Protein AF-A0A4R8QUJ3-F1 (afdb_monomer_lite)

Secondary structure (DSSP, 8-state):
---S---TTS--HHHHHHHHHHHHHHHHHT-TTS-HHHHHHHHHHHHHHHHHHHHHHHHHHHHHHHHHHHHHHTTS-GGGHHHHHHHHHHHHHHTT--HHHHHHHHHHHHHH-HHHHHHHHHS--S--------

Structure (mmCIF, N/CA/C/O backbone):
data_AF-A0A4R8QUJ3-F1
#
_entry.id   AF-A0A4R8QUJ3-F1
#
loop_
_atom_site.group_PDB
_atom_site.id
_atom_site.type_symbol
_atom_site.label_atom_id
_atom_site.label_alt_id
_atom_site.label_comp_id
_atom_site.label_asym_id
_atom_site.label_entity_id
_atom_site.label_seq_id
_atom_site.pdbx_PDB_ins_code
_atom_site.Cartn_x
_atom_site.Cartn_y
_atom_site.Cartn_z
_atom_site.occupancy
_atom_site.B_iso_or_equiv
_atom_site.auth_seq_id
_atom_site.auth_comp_id
_atom_site.auth_asym_id
_atom_site.auth_atom_id
_atom_site.pdbx_PDB_model_num
ATOM 1 N N . MET A 1 1 ? -6.056 5.591 -1.983 1.00 41.19 1 MET A N 1
ATOM 2 C CA . MET A 1 1 ? -7.325 4.811 -1.878 1.00 41.19 1 MET A CA 1
ATOM 3 C C . MET A 1 1 ? -6.986 3.343 -1.565 1.00 41.19 1 MET A C 1
ATOM 5 O O . MET A 1 1 ? -6.086 2.819 -2.199 1.00 41.19 1 MET A O 1
ATOM 9 N N . ARG A 1 2 ? -7.619 2.695 -0.566 1.00 41.06 2 ARG A N 1
ATOM 10 C CA . ARG A 1 2 ? -7.217 1.370 -0.017 1.00 41.06 2 ARG A CA 1
ATOM 11 C C . ARG A 1 2 ? -7.342 0.201 -1.010 1.00 41.06 2 ARG A C 1
ATOM 13 O O . ARG A 1 2 ? -8.437 -0.057 -1.497 1.00 41.06 2 ARG A O 1
ATOM 20 N N . MET A 1 3 ? -6.262 -0.569 -1.171 1.00 44.09 3 MET A N 1
ATOM 21 C CA . MET A 1 3 ? -6.200 -1.926 -1.757 1.00 44.09 3 MET A CA 1
ATOM 22 C C . MET A 1 3 ? -6.853 -3.036 -0.895 1.00 44.09 3 MET A C 1
ATOM 24 O O . MET A 1 3 ? -6.356 -4.157 -0.847 1.00 44.09 3 MET A O 1
ATOM 28 N N . GLU A 1 4 ? -7.949 -2.765 -0.188 1.00 45.59 4 GLU A N 1
ATOM 29 C CA . GLU A 1 4 ? -8.775 -3.879 0.300 1.00 45.59 4 GLU A CA 1
ATOM 30 C C . GLU A 1 4 ? -9.742 -4.292 -0.816 1.00 45.59 4 GLU A C 1
ATOM 32 O O . GLU A 1 4 ? -10.270 -3.407 -1.503 1.00 45.59 4 GLU A O 1
ATOM 37 N N . PRO A 1 5 ? -10.023 -5.597 -1.012 1.00 40.09 5 PRO A N 1
ATOM 38 C CA . PRO A 1 5 ? -11.124 -6.006 -1.867 1.00 40.09 5 PRO A CA 1
ATOM 39 C C . PRO A 1 5 ? -12.392 -5.347 -1.329 1.00 40.09 5 PRO A C 1
ATOM 41 O O . PRO A 1 5 ? -12.887 -5.679 -0.253 1.00 40.09 5 PRO A O 1
ATOM 44 N N . ARG A 1 6 ? -12.897 -4.356 -2.068 1.00 44.75 6 ARG A N 1
ATOM 45 C CA . ARG A 1 6 ? -14.164 -3.713 -1.741 1.00 44.75 6 ARG A CA 1
ATOM 46 C C . ARG A 1 6 ? -15.224 -4.800 -1.735 1.00 44.75 6 ARG A C 1
ATOM 48 O O . ARG A 1 6 ? -15.433 -5.462 -2.753 1.00 44.75 6 ARG A O 1
ATOM 55 N N . SER A 1 7 ? -15.919 -4.961 -0.610 1.00 41.94 7 SER A N 1
ATOM 56 C CA . SER A 1 7 ? -17.159 -5.731 -0.622 1.00 41.94 7 SER A CA 1
ATOM 57 C C . SER A 1 7 ? -18.096 -5.120 -1.675 1.00 41.94 7 SER A C 1
ATOM 59 O O . SER A 1 7 ? -17.961 -3.940 -2.029 1.00 41.94 7 SER A O 1
ATOM 61 N N . ARG A 1 8 ? -19.083 -5.880 -2.170 1.00 46.22 8 ARG A N 1
ATOM 62 C CA . ARG A 1 8 ? -20.112 -5.355 -3.096 1.00 46.22 8 ARG A CA 1
ATOM 63 C C . ARG A 1 8 ? -20.767 -4.050 -2.609 1.00 46.22 8 ARG A C 1
ATOM 65 O O . ARG A 1 8 ? -21.319 -3.318 -3.421 1.00 46.22 8 ARG A O 1
ATOM 72 N N . TYR A 1 9 ? -20.660 -3.743 -1.317 1.00 42.03 9 TYR A N 1
ATOM 73 C CA . TYR A 1 9 ? -21.225 -2.570 -0.659 1.00 42.03 9 TYR A CA 1
ATOM 74 C C . TYR A 1 9 ? -20.257 -1.379 -0.525 1.00 42.03 9 TYR A C 1
ATOM 76 O O . TYR A 1 9 ? -20.612 -0.387 0.100 1.00 42.03 9 TYR A O 1
ATOM 84 N N . ARG A 1 10 ? -19.047 -1.439 -1.108 1.00 53.06 10 ARG A N 1
ATOM 85 C CA . ARG A 1 10 ? -17.997 -0.397 -1.001 1.00 53.06 10 ARG A CA 1
ATOM 86 C C . ARG A 1 10 ? -17.547 -0.085 0.437 1.00 53.06 10 ARG A C 1
ATOM 88 O O . ARG A 1 10 ? -16.967 0.971 0.668 1.00 53.06 10 ARG A O 1
ATOM 95 N N . VAL A 1 11 ? -17.770 -1.003 1.373 1.00 53.19 11 VAL A N 1
ATOM 96 C CA . VAL A 1 11 ? -17.341 -0.885 2.775 1.00 53.19 11 VAL A CA 1
ATOM 97 C C . VAL A 1 11 ? -16.025 -1.650 2.952 1.00 53.19 11 VAL A C 1
ATOM 99 O O . VAL A 1 11 ? -15.931 -2.796 2.501 1.00 53.19 11 VAL A O 1
ATOM 102 N N . THR A 1 12 ? -15.013 -1.022 3.559 1.00 67.50 12 THR A N 1
ATOM 103 C CA . THR A 1 12 ? -13.733 -1.671 3.914 1.00 67.50 12 THR A CA 1
ATOM 104 C C . THR A 1 12 ? -13.878 -2.442 5.234 1.00 67.50 12 THR A C 1
ATOM 106 O O . THR A 1 12 ? -14.750 -2.107 6.042 1.00 67.50 12 THR A O 1
ATOM 109 N N . HIS A 1 13 ? -13.057 -3.466 5.502 1.00 67.94 13 HIS A N 1
ATOM 110 C CA . HIS A 1 13 ? -13.118 -4.176 6.796 1.00 67.94 13 HIS A CA 1
ATOM 111 C C . HIS A 1 13 ? -12.901 -3.213 7.963 1.00 67.94 13 HIS A C 1
ATOM 113 O O . HIS A 1 13 ? -13.489 -3.347 9.033 1.00 67.94 13 HIS A O 1
ATOM 119 N N . GLN A 1 14 ? -12.100 -2.186 7.719 1.00 69.56 14 GLN A N 1
ATOM 120 C CA . GLN A 1 14 ? -11.850 -1.121 8.667 1.00 69.56 14 GLN A CA 1
ATOM 121 C C . GLN A 1 14 ? -13.070 -0.231 8.939 1.00 69.56 14 GLN A C 1
ATOM 123 O O . GLN A 1 14 ? -13.230 0.240 10.063 1.00 69.56 14 GLN A O 1
ATOM 128 N N . ASP A 1 15 ? -13.941 -0.013 7.952 1.00 73.06 15 ASP A N 1
ATOM 129 C CA . ASP A 1 15 ? -15.190 0.732 8.155 1.00 73.06 15 ASP A CA 1
ATOM 130 C C . ASP A 1 15 ? -16.184 -0.089 8.985 1.00 73.06 15 ASP A C 1
ATOM 132 O O . ASP A 1 15 ? -16.799 0.442 9.911 1.00 73.06 15 ASP A O 1
ATOM 136 N N . LEU A 1 16 ? -16.281 -1.398 8.713 1.00 75.25 16 LEU A N 1
ATOM 137 C CA . LEU A 1 16 ? -17.075 -2.326 9.527 1.00 75.25 16 LEU A CA 1
ATOM 138 C C . LEU A 1 16 ? -16.580 -2.343 10.972 1.00 75.25 16 LEU A C 1
ATOM 140 O O . LEU A 1 16 ? -17.368 -2.170 11.896 1.00 75.25 16 LEU A O 1
ATOM 144 N N . TRP A 1 17 ? -15.271 -2.484 11.167 1.00 80.44 17 TRP A N 1
ATOM 145 C CA . TRP A 1 17 ? -14.676 -2.521 12.496 1.00 80.44 17 TRP A CA 1
ATOM 146 C C . TRP A 1 17 ? -14.881 -1.209 13.273 1.00 80.44 17 TRP A C 1
ATOM 148 O O . TRP A 1 17 ? -15.270 -1.249 14.441 1.00 80.44 17 TRP A O 1
ATOM 158 N N . ARG A 1 18 ? -14.703 -0.042 12.635 1.00 80.38 18 ARG A N 1
ATOM 159 C CA . ARG A 1 18 ? -14.992 1.258 13.271 1.00 80.38 18 ARG A CA 1
ATOM 160 C C . ARG A 1 18 ? -16.455 1.383 13.672 1.00 80.38 18 ARG A C 1
ATOM 162 O O . ARG A 1 18 ? -16.746 1.885 14.754 1.00 80.38 18 ARG A O 1
ATOM 169 N N . SER A 1 19 ? -17.361 0.904 12.822 1.00 83.00 19 SER A N 1
ATOM 170 C CA . SER A 1 19 ? -18.785 0.865 13.136 1.00 83.00 19 SER A CA 1
ATOM 171 C C . SER A 1 19 ? -19.061 -0.045 14.334 1.00 83.00 19 SER A C 1
ATOM 173 O O . SER A 1 19 ? -19.736 0.376 15.268 1.00 83.00 19 SER A O 1
ATOM 175 N N . SER A 1 20 ? -18.499 -1.255 14.378 1.00 80.88 20 SER A N 1
ATOM 176 C CA . SER A 1 20 ? -18.649 -2.164 15.523 1.00 80.88 20 SER A CA 1
ATOM 177 C C . SER A 1 20 ? -18.100 -1.575 16.826 1.00 80.88 20 SER A C 1
ATOM 179 O O . SER A 1 20 ? -18.720 -1.748 17.871 1.00 80.88 20 SER A O 1
ATOM 181 N N . LEU A 1 21 ? -16.979 -0.846 16.774 1.00 82.75 21 LEU A N 1
ATOM 182 C CA . LEU A 1 21 ? -16.416 -0.165 17.942 1.00 82.75 21 LEU A CA 1
ATOM 183 C C . LEU A 1 21 ? -17.345 0.947 18.460 1.00 82.75 21 LEU A C 1
ATOM 185 O O . LEU A 1 21 ? -17.522 1.073 19.668 1.00 82.75 21 LEU A O 1
ATOM 189 N N . ALA A 1 22 ? -17.962 1.718 17.558 1.00 82.12 22 ALA A N 1
ATOM 190 C CA . ALA A 1 22 ? -18.947 2.735 17.926 1.00 82.12 22 ALA A CA 1
ATOM 191 C C . ALA A 1 22 ? -20.179 2.106 18.600 1.00 82.12 22 ALA A C 1
ATOM 193 O O . ALA A 1 22 ? -20.554 2.525 19.688 1.00 82.12 22 ALA A O 1
ATOM 194 N N . HIS A 1 23 ? -20.724 1.024 18.032 1.00 82.50 23 HIS A N 1
ATOM 195 C CA . HIS A 1 23 ? -21.840 0.295 18.648 1.00 82.50 23 HIS A CA 1
ATOM 196 C C . HIS A 1 23 ? -21.476 -0.288 20.023 1.00 82.50 23 HIS A C 1
ATOM 198 O O . HIS A 1 23 ? -22.289 -0.252 20.944 1.00 82.50 23 HIS A O 1
ATOM 204 N N . ALA A 1 24 ? -20.258 -0.818 20.181 1.00 80.31 24 ALA A N 1
ATOM 205 C CA . ALA A 1 24 ? -19.785 -1.332 21.465 1.00 80.31 24 ALA A CA 1
ATOM 206 C C . ALA A 1 24 ? -19.656 -0.217 22.513 1.00 80.31 24 ALA A C 1
ATOM 208 O O . ALA A 1 24 ? -20.005 -0.434 23.672 1.00 80.31 24 ALA A O 1
ATOM 209 N N . LYS A 1 25 ? -19.198 0.974 22.104 1.00 81.19 25 LYS A N 1
ATOM 210 C CA . LYS A 1 25 ? -19.160 2.158 22.966 1.00 81.19 25 LYS A CA 1
ATOM 211 C C . LYS A 1 25 ? -20.566 2.535 23.433 1.00 81.19 25 LYS A C 1
ATOM 213 O O . LYS A 1 25 ? -20.786 2.611 24.635 1.00 81.19 25 LYS A O 1
ATOM 218 N N . ASP A 1 26 ? -21.507 2.686 22.504 1.00 82.56 26 ASP A N 1
ATOM 219 C CA . ASP A 1 26 ? -22.885 3.084 22.816 1.00 82.56 26 ASP A CA 1
ATOM 220 C C . ASP A 1 26 ? -23.572 2.082 23.757 1.00 82.56 26 ASP A C 1
ATOM 222 O O . ASP A 1 26 ? -24.218 2.478 24.728 1.00 82.56 26 ASP A O 1
ATOM 226 N N . TYR A 1 27 ? -23.381 0.779 23.520 1.00 81.50 27 TYR A N 1
ATOM 227 C CA . TYR A 1 27 ? -23.914 -0.273 24.386 1.00 81.50 27 TYR A CA 1
ATOM 228 C C . TYR A 1 27 ? -23.317 -0.211 25.796 1.00 81.50 27 TYR A C 1
ATOM 230 O O . TYR A 1 27 ? -24.056 -0.198 26.778 1.00 81.50 27 TYR A O 1
ATOM 238 N N . LEU A 1 28 ? -21.990 -0.146 25.918 1.00 77.94 28 LEU A N 1
ATOM 239 C CA . LEU A 1 28 ? -21.321 -0.167 27.222 1.00 77.94 28 LEU A CA 1
ATOM 240 C C . LEU A 1 28 ? -21.553 1.126 28.017 1.00 77.94 28 LEU A C 1
ATOM 242 O O . LEU A 1 28 ? -21.637 1.073 29.239 1.00 77.94 28 LEU A O 1
ATOM 246 N N . SER A 1 29 ? -21.735 2.267 27.347 1.00 77.88 29 SER A N 1
ATOM 247 C CA . SER A 1 29 ? -22.139 3.523 27.991 1.00 77.88 29 SER A CA 1
ATOM 248 C C . SER A 1 29 ? -23.576 3.510 28.526 1.00 77.88 29 SER A C 1
ATOM 250 O O . SER A 1 29 ? -23.911 4.364 29.339 1.00 77.88 29 SER A O 1
ATOM 252 N N . SER A 1 30 ? -24.420 2.566 28.094 1.00 80.81 30 SER A N 1
ATOM 253 C CA . SER A 1 30 ? -25.796 2.412 28.594 1.00 80.81 30 SER A CA 1
ATOM 254 C C . SER A 1 30 ? -25.913 1.540 29.854 1.00 80.81 30 SER A C 1
ATOM 256 O O . SER A 1 30 ? -27.014 1.357 30.369 1.00 80.81 30 SER A O 1
ATOM 258 N N . VAL A 1 31 ? -24.796 0.994 30.351 1.00 80.81 31 VAL A N 1
ATOM 259 C CA . VAL A 1 31 ? -24.748 0.116 31.528 1.00 80.81 31 VAL A CA 1
ATOM 260 C C . VAL A 1 31 ? -24.281 0.915 32.751 1.00 80.81 31 VAL A C 1
ATOM 262 O O . VAL A 1 31 ? -23.126 1.330 32.810 1.00 80.81 31 VAL A O 1
ATOM 265 N N . ASP A 1 32 ? -25.159 1.085 33.747 1.00 71.62 32 ASP A N 1
ATOM 266 C CA . ASP A 1 32 ? -24.958 1.956 34.927 1.00 71.62 32 ASP A CA 1
ATOM 267 C C . ASP A 1 32 ? -23.750 1.596 35.822 1.00 71.62 32 ASP A C 1
ATOM 269 O O . ASP A 1 32 ? -23.293 2.416 36.615 1.00 71.62 32 ASP A O 1
ATOM 273 N N . GLU A 1 33 ? -23.210 0.380 35.710 1.00 75.50 33 GLU A N 1
ATOM 274 C CA . GLU A 1 33 ? -22.092 -0.110 36.534 1.00 75.50 33 GLU A CA 1
ATOM 275 C C . GLU A 1 33 ? -20.703 0.208 35.957 1.00 75.50 33 GLU A C 1
ATOM 277 O O . GLU A 1 33 ? -19.685 -0.063 36.599 1.00 75.50 33 GLU A O 1
ATOM 282 N N . ILE A 1 34 ? -20.629 0.755 34.740 1.00 70.69 34 ILE A N 1
ATOM 283 C CA . ILE A 1 34 ? -19.360 0.960 34.039 1.00 70.69 34 ILE A CA 1
ATOM 284 C C . ILE A 1 34 ? -18.901 2.413 34.191 1.00 70.69 34 ILE A C 1
ATOM 286 O O . ILE A 1 34 ? -19.571 3.342 33.743 1.00 70.69 34 ILE A O 1
ATOM 290 N N . ASP A 1 35 ? -17.702 2.614 34.752 1.00 81.25 35 ASP A N 1
ATOM 291 C CA . ASP A 1 35 ? -17.029 3.915 34.703 1.00 81.25 35 ASP A CA 1
ATOM 292 C C . ASP A 1 35 ? -16.754 4.290 33.239 1.00 81.25 35 ASP A C 1
ATOM 294 O O . ASP A 1 35 ? -15.870 3.744 32.565 1.00 81.25 35 ASP A O 1
ATOM 298 N N . THR A 1 36 ? -17.534 5.251 32.750 1.00 76.50 36 THR A N 1
ATOM 299 C CA . THR A 1 36 ? -17.486 5.757 31.376 1.00 76.50 36 THR A CA 1
ATOM 300 C C . THR A 1 36 ? -16.105 6.283 30.987 1.00 76.50 36 THR A C 1
ATOM 302 O O . THR A 1 36 ? -15.712 6.157 29.825 1.00 76.50 36 THR A O 1
ATOM 305 N N . ARG A 1 37 ? -15.321 6.808 31.938 1.00 78.88 37 ARG A N 1
ATOM 306 C CA . ARG A 1 37 ? -13.981 7.344 31.667 1.00 78.88 37 ARG A CA 1
ATOM 307 C C . ARG A 1 37 ? -12.951 6.237 31.465 1.00 78.88 37 ARG A C 1
ATOM 309 O O . ARG A 1 37 ? -12.113 6.334 30.566 1.00 78.88 37 ARG A O 1
ATOM 316 N N . GLU A 1 38 ? -12.999 5.193 32.287 1.00 78.75 38 GLU A N 1
ATOM 317 C CA . GLU A 1 38 ? -12.118 4.030 32.139 1.00 78.75 38 GLU A CA 1
ATOM 318 C C . GLU A 1 38 ? -12.455 3.241 30.864 1.00 78.75 38 GLU A C 1
ATOM 320 O O . GLU A 1 38 ? -11.554 2.807 30.135 1.00 78.75 38 GLU A O 1
ATOM 325 N N . LEU A 1 39 ? -13.748 3.119 30.551 1.00 79.75 39 LEU A N 1
ATOM 326 C CA . LEU A 1 39 ? -14.244 2.517 29.317 1.00 79.75 39 LEU A CA 1
ATOM 327 C C . LEU A 1 39 ? -13.733 3.259 28.075 1.00 79.75 39 LEU A C 1
ATOM 329 O O . LEU A 1 39 ? -13.191 2.627 27.164 1.00 79.75 39 LEU A O 1
ATOM 333 N N . ASP A 1 40 ? -13.848 4.588 28.053 1.00 79.00 40 ASP A N 1
ATOM 334 C CA . ASP A 1 40 ? -13.384 5.403 26.930 1.00 79.00 40 ASP A CA 1
ATOM 335 C C . ASP A 1 40 ? -11.874 5.279 26.708 1.00 79.00 40 ASP A C 1
ATOM 337 O O . ASP A 1 40 ? -11.424 5.176 25.562 1.00 79.00 40 ASP A O 1
ATOM 341 N N . LEU A 1 41 ? -11.084 5.214 27.784 1.00 82.12 41 LEU A N 1
ATOM 342 C CA . LEU A 1 41 ? -9.641 4.976 27.701 1.00 82.12 41 LEU A CA 1
ATOM 343 C C . LEU A 1 41 ? -9.325 3.598 27.104 1.00 82.12 41 LEU A C 1
ATOM 345 O O . LEU A 1 41 ? -8.510 3.500 26.182 1.00 82.12 41 LEU A O 1
ATOM 349 N N . LYS A 1 42 ? -9.983 2.537 27.589 1.00 81.19 42 LYS A N 1
ATOM 350 C CA . LYS A 1 42 ? -9.766 1.158 27.116 1.00 81.19 42 LYS A CA 1
ATOM 351 C C . LYS A 1 42 ? -10.184 0.975 25.658 1.00 81.19 42 LYS A C 1
ATOM 353 O O . LYS A 1 42 ? -9.419 0.406 24.877 1.00 81.19 42 LYS A O 1
ATOM 358 N N . LEU A 1 43 ? -11.352 1.493 25.273 1.00 82.69 43 LEU A N 1
ATOM 359 C CA . LEU A 1 43 ? -11.837 1.433 23.892 1.00 82.69 43 LEU A CA 1
ATOM 360 C C . LEU A 1 43 ? -10.951 2.250 22.949 1.00 82.69 43 LEU A C 1
ATOM 362 O O . LEU A 1 43 ? -10.627 1.769 21.865 1.00 82.69 43 LEU A O 1
ATOM 366 N N . SER A 1 44 ? -10.490 3.433 23.367 1.00 80.38 44 SER A N 1
ATOM 367 C CA . SER A 1 44 ? -9.569 4.254 22.566 1.00 80.38 44 SER A CA 1
ATOM 368 C C . SER A 1 44 ? -8.207 3.581 22.384 1.00 80.38 44 SER A C 1
ATOM 370 O O . SER A 1 44 ? -7.631 3.614 21.290 1.00 80.38 44 SER A O 1
ATOM 372 N N . TRP A 1 45 ? -7.690 2.930 23.430 1.00 82.94 45 TRP A N 1
ATOM 373 C CA . TRP A 1 45 ? -6.448 2.165 23.346 1.00 82.94 45 TRP A CA 1
ATOM 374 C C . TRP A 1 45 ? -6.590 0.965 22.405 1.00 82.94 45 TRP A C 1
ATOM 376 O O . TRP A 1 45 ? -5.788 0.819 21.480 1.00 82.94 45 TRP A O 1
ATOM 386 N N . TYR A 1 46 ? -7.643 0.160 22.574 1.00 80.31 46 TYR A N 1
ATOM 387 C CA . TYR A 1 46 ? -7.936 -0.963 21.683 1.00 80.31 46 TYR A CA 1
ATOM 388 C C . TYR A 1 46 ? -8.090 -0.494 20.233 1.00 80.31 46 TYR A C 1
ATOM 390 O O . TYR A 1 46 ? -7.482 -1.065 19.326 1.00 80.31 46 TYR A O 1
ATOM 398 N N . ALA A 1 47 ? -8.822 0.603 20.021 1.00 79.56 47 ALA A N 1
ATOM 399 C CA . ALA A 1 47 ? -8.998 1.192 18.706 1.00 79.56 47 ALA A CA 1
ATOM 400 C C . ALA A 1 47 ? -7.664 1.574 18.060 1.00 79.56 47 ALA A C 1
ATOM 402 O O . ALA A 1 47 ? -7.411 1.264 16.896 1.00 79.56 47 ALA A O 1
ATOM 403 N N . THR A 1 48 ? -6.779 2.193 1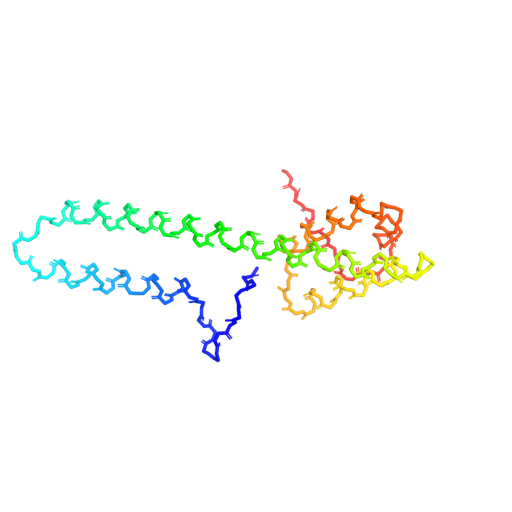8.837 1.00 82.69 48 THR A N 1
ATOM 404 C CA . THR A 1 48 ? -5.444 2.580 18.380 1.00 82.69 48 THR A CA 1
ATOM 405 C C . THR A 1 48 ? -4.599 1.364 18.004 1.00 82.69 48 THR A C 1
ATOM 407 O O . THR A 1 48 ? -3.930 1.378 16.971 1.00 82.69 48 THR A O 1
ATOM 410 N N . VAL A 1 49 ? -4.616 0.305 18.817 1.00 85.50 49 VAL A N 1
ATOM 411 C CA . VAL A 1 49 ? -3.841 -0.917 18.552 1.00 85.50 49 VAL A CA 1
ATOM 412 C C . VAL A 1 49 ? -4.339 -1.618 17.291 1.00 85.50 49 VAL A C 1
ATOM 414 O O . VAL A 1 49 ? -3.533 -1.940 16.420 1.00 85.50 49 VAL A O 1
ATOM 417 N N . VAL A 1 50 ? -5.651 -1.812 17.151 1.00 82.06 50 VAL A N 1
ATOM 418 C CA . VAL A 1 50 ? -6.216 -2.471 15.965 1.00 82.06 50 VAL A CA 1
ATOM 419 C C . VAL A 1 50 ? -5.970 -1.647 14.707 1.00 82.06 50 VAL A C 1
ATOM 421 O O . VAL A 1 50 ? -5.574 -2.204 13.689 1.00 82.06 50 VAL A O 1
ATOM 424 N N . GLN A 1 51 ? -6.122 -0.323 14.778 1.00 79.69 51 GLN A N 1
ATOM 425 C CA . GLN A 1 51 ? -5.800 0.574 13.672 1.00 79.69 51 GLN A CA 1
ATOM 426 C C . GLN A 1 51 ? -4.340 0.407 13.221 1.00 79.69 51 GLN A C 1
ATOM 428 O O . GLN A 1 51 ? -4.094 0.230 12.031 1.00 79.69 51 GLN A O 1
ATOM 433 N N . LYS A 1 52 ? -3.384 0.364 14.161 1.00 82.50 52 LYS A N 1
ATOM 434 C CA . LYS A 1 52 ? -1.966 0.112 13.849 1.00 82.50 52 LYS A CA 1
ATOM 435 C C . LYS A 1 52 ? -1.742 -1.249 13.190 1.00 82.50 52 LYS A C 1
ATOM 437 O O . LYS A 1 52 ? -0.950 -1.343 12.258 1.00 82.50 52 LYS A O 1
ATOM 442 N N . LEU A 1 53 ? -2.424 -2.295 13.659 1.00 83.94 53 LEU A N 1
ATOM 443 C CA . LEU A 1 53 ? -2.322 -3.634 13.071 1.00 83.94 53 LEU A CA 1
ATOM 444 C C . LEU A 1 53 ? -2.900 -3.680 11.653 1.00 83.94 53 LEU A C 1
ATOM 446 O O . LEU A 1 53 ? -2.287 -4.278 10.773 1.00 83.94 53 LEU A O 1
ATOM 450 N N . LEU A 1 54 ? -4.040 -3.026 11.418 1.00 82.44 54 LEU A N 1
ATOM 451 C CA . LEU A 1 54 ? -4.644 -2.918 10.088 1.00 82.44 54 LEU A CA 1
ATOM 452 C C . LEU A 1 54 ? -3.741 -2.141 9.127 1.00 82.44 54 LEU A C 1
ATOM 454 O O . LEU A 1 54 ? -3.527 -2.589 8.004 1.00 82.44 54 LEU A O 1
ATOM 458 N N . ASP A 1 55 ? -3.159 -1.027 9.571 1.00 80.69 55 ASP A N 1
ATOM 459 C CA . ASP A 1 55 ? -2.230 -0.241 8.753 1.00 80.69 55 ASP A CA 1
ATOM 460 C C . ASP A 1 55 ? -0.944 -1.030 8.438 1.00 80.69 55 ASP A C 1
ATOM 462 O O . ASP A 1 55 ? -0.437 -0.982 7.312 1.00 80.69 55 ASP A O 1
ATOM 466 N N . ALA A 1 56 ? -0.439 -1.812 9.399 1.00 83.69 56 ALA A N 1
ATOM 467 C CA . ALA A 1 56 ? 0.708 -2.694 9.195 1.00 83.69 56 ALA A CA 1
ATOM 468 C C . ALA A 1 56 ? 0.393 -3.830 8.208 1.00 83.69 56 ALA A C 1
ATOM 470 O O . ALA A 1 56 ? 1.164 -4.065 7.278 1.00 83.69 56 ALA A O 1
ATOM 471 N N . ALA A 1 57 ? -0.753 -4.499 8.364 1.00 82.75 57 ALA A N 1
ATOM 472 C CA . ALA A 1 57 ? -1.200 -5.548 7.450 1.00 82.75 57 ALA A CA 1
ATOM 473 C C . ALA A 1 57 ? -1.412 -5.000 6.031 1.00 82.75 57 ALA A C 1
ATOM 475 O O . ALA A 1 57 ? -0.962 -5.606 5.060 1.00 82.75 57 ALA A O 1
ATOM 476 N N . TYR A 1 58 ? -2.030 -3.822 5.916 1.00 79.50 58 TYR A N 1
ATOM 477 C CA . TYR A 1 58 ? -2.200 -3.120 4.649 1.00 79.50 58 TYR A CA 1
ATOM 478 C C . TYR A 1 58 ? -0.859 -2.858 3.960 1.00 79.50 58 TYR A C 1
ATOM 480 O O . TYR A 1 58 ? -0.694 -3.162 2.779 1.00 79.50 58 TYR A O 1
ATOM 488 N N . THR A 1 59 ? 0.107 -2.326 4.710 1.00 81.06 59 THR A N 1
ATOM 489 C CA . THR A 1 59 ? 1.453 -2.043 4.203 1.00 81.06 59 THR A CA 1
ATOM 490 C C . THR A 1 59 ? 2.140 -3.324 3.736 1.00 81.06 59 THR A C 1
ATOM 492 O O . THR A 1 59 ? 2.639 -3.366 2.617 1.00 81.06 59 THR A O 1
ATOM 495 N N . ALA A 1 60 ? 2.083 -4.396 4.531 1.00 82.31 60 ALA A N 1
ATOM 496 C CA . ALA A 1 60 ? 2.692 -5.678 4.182 1.00 82.31 60 ALA A CA 1
ATOM 497 C C . ALA A 1 60 ? 2.102 -6.286 2.897 1.00 82.31 60 ALA A C 1
ATOM 499 O O . ALA A 1 60 ? 2.846 -6.739 2.031 1.00 82.31 60 ALA A O 1
ATOM 500 N N . VAL A 1 61 ? 0.772 -6.267 2.743 1.00 82.00 61 VAL A N 1
ATOM 501 C CA . VAL A 1 61 ? 0.103 -6.784 1.535 1.00 82.00 61 VAL A CA 1
ATOM 502 C C . VAL A 1 61 ? 0.440 -5.934 0.313 1.00 82.00 61 VAL A C 1
ATOM 504 O O . VAL A 1 61 ? 0.740 -6.480 -0.749 1.00 82.00 61 VAL A O 1
ATOM 507 N N . ARG A 1 62 ? 0.420 -4.604 0.454 1.0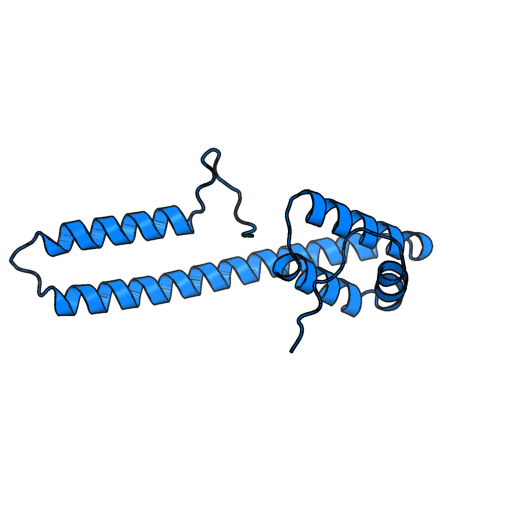0 81.12 62 ARG A N 1
ATOM 508 C CA . ARG A 1 62 ? 0.786 -3.680 -0.624 1.00 81.12 62 ARG A CA 1
ATOM 509 C C . ARG A 1 62 ? 2.222 -3.912 -1.088 1.00 81.12 62 ARG A C 1
ATOM 511 O O . ARG A 1 62 ? 2.473 -3.950 -2.292 1.00 81.12 62 ARG A O 1
ATOM 518 N N . ASP A 1 63 ? 3.149 -4.056 -0.150 1.00 83.06 63 ASP A N 1
ATOM 519 C CA . ASP A 1 63 ? 4.565 -4.230 -0.459 1.00 83.06 63 ASP A CA 1
ATOM 520 C C . ASP A 1 63 ? 4.805 -5.599 -1.120 1.00 83.06 63 ASP A C 1
ATOM 522 O O . ASP A 1 63 ? 5.439 -5.654 -2.169 1.00 83.06 63 ASP A O 1
ATOM 526 N N . ALA A 1 64 ? 4.183 -6.675 -0.623 1.00 84.38 64 ALA A N 1
ATOM 527 C CA . ALA A 1 64 ? 4.253 -7.997 -1.255 1.00 84.38 64 ALA A CA 1
ATOM 528 C C . ALA A 1 64 ? 3.661 -8.014 -2.678 1.00 84.38 64 ALA A C 1
ATOM 530 O O . ALA A 1 64 ? 4.230 -8.623 -3.585 1.00 84.38 64 ALA A O 1
ATOM 531 N N . TYR A 1 65 ? 2.534 -7.327 -2.896 1.00 83.25 65 TYR A N 1
ATOM 532 C CA . TYR A 1 65 ? 1.965 -7.145 -4.234 1.00 83.25 65 TYR A CA 1
ATOM 533 C C . TYR A 1 65 ? 2.931 -6.389 -5.151 1.00 83.25 65 TYR A C 1
ATOM 535 O O . TYR A 1 65 ? 3.146 -6.787 -6.293 1.00 83.25 65 TYR A O 1
ATOM 543 N N . THR A 1 66 ? 3.534 -5.318 -4.638 1.00 83.75 66 THR A N 1
ATOM 544 C CA . THR A 1 66 ? 4.503 -4.506 -5.377 1.00 83.75 66 THR A CA 1
ATOM 545 C C . THR A 1 66 ? 5.713 -5.338 -5.793 1.00 83.75 66 THR A C 1
ATOM 547 O O . THR A 1 66 ? 6.077 -5.333 -6.967 1.00 83.75 66 THR A O 1
ATOM 550 N N . ASP A 1 67 ? 6.284 -6.111 -4.868 1.00 86.38 67 ASP A N 1
ATOM 551 C CA . ASP A 1 67 ? 7.415 -7.001 -5.143 1.00 86.38 67 ASP A CA 1
ATOM 552 C C . ASP A 1 67 ? 7.053 -8.059 -6.199 1.00 86.38 67 ASP A C 1
ATOM 554 O O . ASP A 1 67 ? 7.834 -8.315 -7.117 1.00 86.38 67 ASP A O 1
ATOM 558 N N . ALA A 1 68 ? 5.844 -8.630 -6.132 1.00 86.12 68 ALA A N 1
ATOM 559 C CA . ALA A 1 68 ? 5.363 -9.580 -7.133 1.00 86.12 68 ALA A CA 1
ATOM 560 C C . ALA A 1 68 ? 5.229 -8.938 -8.525 1.00 86.12 68 ALA A C 1
ATOM 562 O O . ALA A 1 68 ? 5.668 -9.522 -9.517 1.00 86.12 68 ALA A O 1
ATOM 563 N N . VAL A 1 69 ? 4.670 -7.726 -8.612 1.00 86.94 69 VAL A N 1
ATOM 564 C CA . VAL A 1 69 ? 4.578 -6.980 -9.876 1.00 86.94 69 VAL A CA 1
ATOM 565 C C . VAL A 1 69 ? 5.972 -6.721 -10.443 1.00 86.94 69 VAL A C 1
ATOM 567 O O . VAL A 1 69 ? 6.227 -7.057 -11.598 1.00 86.94 69 VAL A O 1
ATOM 570 N N . VAL A 1 70 ? 6.904 -6.208 -9.641 1.00 89.25 70 VAL A N 1
ATOM 571 C CA . VAL A 1 70 ? 8.284 -5.960 -10.089 1.00 89.25 70 VAL A CA 1
ATOM 572 C C . VAL A 1 70 ? 8.947 -7.246 -10.588 1.00 89.25 70 VAL A C 1
ATOM 574 O O . VAL A 1 70 ? 9.532 -7.248 -11.671 1.00 89.25 70 VAL A O 1
ATOM 577 N N . ALA A 1 71 ? 8.781 -8.360 -9.870 1.00 90.19 71 ALA A N 1
ATOM 578 C CA . ALA A 1 71 ? 9.316 -9.656 -10.282 1.00 90.19 71 ALA A CA 1
ATOM 579 C C . ALA A 1 71 ? 8.769 -10.115 -11.646 1.00 90.19 71 ALA A C 1
ATOM 581 O O . ALA A 1 71 ? 9.517 -10.669 -12.452 1.00 90.19 71 ALA A O 1
ATOM 582 N N . THR A 1 72 ? 7.491 -9.851 -11.953 1.00 89.81 72 THR A N 1
ATOM 583 C CA . THR A 1 72 ? 6.945 -10.146 -13.292 1.00 89.81 72 THR A CA 1
ATOM 584 C C . THR A 1 72 ? 7.566 -9.268 -14.380 1.00 89.81 72 THR A C 1
ATOM 586 O O . THR A 1 72 ? 7.820 -9.748 -15.486 1.00 89.81 72 THR A O 1
ATOM 589 N N . PHE A 1 73 ? 7.895 -8.014 -14.064 1.00 91.06 73 PHE A N 1
ATOM 590 C CA . PHE A 1 73 ? 8.517 -7.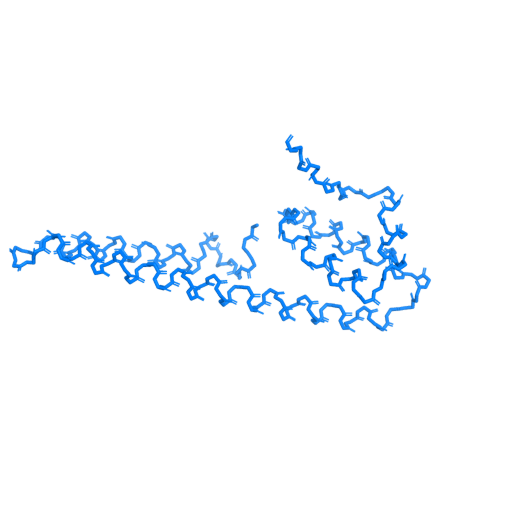081 -15.005 1.00 91.06 73 PHE A CA 1
ATOM 591 C C . PHE A 1 73 ? 9.967 -7.453 -15.337 1.00 91.06 73 PHE A C 1
ATOM 593 O O . PHE A 1 73 ? 10.413 -7.155 -16.439 1.00 91.06 73 PHE A O 1
ATOM 600 N N . CYS A 1 74 ? 10.664 -8.211 -14.481 1.00 87.56 74 CYS A N 1
ATOM 601 C CA . CYS A 1 74 ? 11.985 -8.775 -14.803 1.00 87.56 74 CYS A CA 1
ATOM 602 C C . CYS A 1 74 ? 11.974 -9.689 -16.042 1.00 87.56 74 CYS A C 1
ATOM 604 O O . CYS A 1 74 ? 13.022 -9.969 -16.616 1.00 87.56 74 CYS A O 1
ATOM 606 N N . THR A 1 75 ? 10.802 -10.196 -16.439 1.00 91.00 75 THR A N 1
ATOM 607 C CA . THR A 1 75 ? 10.650 -11.056 -17.625 1.00 91.00 75 THR A CA 1
ATOM 608 C C . THR A 1 75 ? 10.333 -10.275 -18.902 1.00 91.00 75 THR A C 1
ATOM 610 O O . THR A 1 75 ? 10.325 -10.843 -19.997 1.00 91.00 75 THR A O 1
ATOM 613 N N . VAL A 1 76 ? 10.069 -8.972 -18.780 1.00 91.00 76 VAL A N 1
ATOM 614 C CA . VAL A 1 76 ? 9.721 -8.094 -19.896 1.00 91.00 76 VAL A CA 1
ATOM 615 C C . VAL A 1 76 ? 11.009 -7.634 -20.589 1.00 91.00 76 VAL A C 1
ATOM 617 O O . VAL A 1 76 ? 11.927 -7.179 -19.913 1.00 91.00 76 VAL A O 1
ATOM 620 N N . PRO A 1 77 ? 11.106 -7.701 -21.931 1.00 93.12 77 PRO A N 1
ATOM 621 C CA . PRO A 1 77 ? 12.297 -7.234 -22.636 1.00 93.12 77 PRO A CA 1
ATOM 622 C C . PRO A 1 77 ? 12.570 -5.742 -22.401 1.00 93.12 77 PRO A C 1
ATOM 624 O O . PRO A 1 77 ? 11.673 -4.921 -22.605 1.00 93.12 77 PRO A O 1
ATOM 627 N N . ASP A 1 78 ? 13.823 -5.385 -22.104 1.00 89.25 78 ASP A N 1
ATOM 628 C CA . ASP A 1 78 ? 14.250 -4.013 -21.766 1.00 89.25 78 ASP A CA 1
ATOM 629 C C . ASP A 1 78 ? 13.709 -2.945 -22.725 1.00 89.25 78 ASP A C 1
ATOM 631 O O . ASP A 1 78 ? 13.222 -1.902 -22.303 1.00 89.25 78 ASP A O 1
ATOM 635 N N . ARG A 1 79 ? 13.706 -3.235 -24.032 1.00 90.75 79 ARG A N 1
ATOM 636 C CA . ARG A 1 79 ? 13.229 -2.315 -25.082 1.00 90.75 79 ARG A CA 1
ATOM 637 C C . ARG A 1 79 ? 11.756 -1.899 -24.954 1.00 90.75 79 ARG A C 1
ATOM 639 O O . ARG A 1 79 ? 11.376 -0.862 -25.482 1.00 90.75 79 ARG A O 1
ATOM 646 N N . VAL A 1 80 ? 10.909 -2.730 -24.339 1.00 91.62 80 VAL A N 1
ATOM 647 C CA . VAL A 1 80 ? 9.475 -2.440 -24.139 1.00 91.62 80 VAL A CA 1
ATOM 648 C C . VAL A 1 80 ? 9.138 -2.136 -22.680 1.00 91.62 80 VAL A C 1
ATOM 650 O O . VAL A 1 80 ? 8.014 -1.730 -22.378 1.00 91.62 80 VAL A O 1
ATOM 653 N N . LEU A 1 81 ? 10.098 -2.312 -21.771 1.00 91.94 81 LEU A N 1
ATOM 654 C CA . LEU A 1 81 ? 9.913 -2.136 -20.338 1.00 91.94 81 LEU A CA 1
ATOM 655 C C . LEU A 1 81 ? 9.443 -0.714 -19.958 1.00 91.94 81 LEU A C 1
ATOM 657 O O . LEU A 1 81 ? 8.451 -0.630 -19.231 1.00 91.94 81 LEU A O 1
ATOM 661 N N . PRO A 1 82 ? 10.009 0.390 -20.499 1.00 90.75 82 PRO A N 1
ATOM 662 C CA . PRO A 1 82 ? 9.526 1.744 -20.207 1.00 90.75 82 PRO A CA 1
ATOM 663 C C . PRO A 1 82 ? 8.040 1.937 -20.546 1.00 90.75 82 PRO A C 1
ATOM 665 O O . PRO A 1 82 ? 7.266 2.456 -19.745 1.00 90.75 82 PRO A O 1
ATOM 668 N N . TYR A 1 83 ? 7.611 1.446 -21.712 1.00 90.25 83 TYR A N 1
ATOM 669 C CA . TYR A 1 83 ? 6.223 1.538 -22.182 1.00 90.25 83 TYR A CA 1
ATOM 670 C C . TYR A 1 83 ? 5.273 0.669 -21.355 1.00 90.25 83 TYR A C 1
ATOM 672 O O . TYR A 1 83 ? 4.120 1.036 -21.127 1.00 90.25 83 TYR A O 1
ATOM 680 N N . THR A 1 84 ? 5.761 -0.481 -20.889 1.00 91.00 84 THR A N 1
ATOM 681 C CA . THR A 1 84 ? 4.995 -1.395 -20.035 1.00 91.00 84 THR A CA 1
ATOM 682 C C . THR A 1 84 ? 4.758 -0.768 -18.659 1.00 91.00 84 THR A C 1
ATOM 684 O O . THR A 1 84 ? 3.632 -0.802 -18.160 1.00 91.00 84 THR A O 1
ATOM 687 N N . ILE A 1 85 ? 5.778 -0.114 -18.085 1.00 90.62 85 ILE A N 1
ATOM 688 C CA . ILE A 1 85 ? 5.655 0.661 -16.838 1.00 90.62 85 ILE A CA 1
ATOM 689 C C . ILE A 1 85 ? 4.667 1.818 -17.039 1.00 90.62 85 ILE A C 1
ATOM 691 O O . ILE A 1 85 ? 3.726 1.958 -16.256 1.00 90.62 85 ILE A O 1
ATOM 695 N N . ALA A 1 86 ? 4.802 2.587 -18.125 1.00 87.75 86 ALA A N 1
ATOM 696 C CA . ALA A 1 86 ? 3.898 3.696 -18.433 1.00 87.75 86 ALA A CA 1
ATOM 697 C C . ALA A 1 86 ? 2.433 3.241 -18.573 1.00 87.75 86 ALA A C 1
ATOM 699 O O . ALA A 1 86 ? 1.523 3.896 -18.059 1.00 87.75 86 ALA A O 1
ATOM 700 N N . SER A 1 87 ? 2.194 2.102 -19.237 1.00 87.88 87 SER A N 1
ATOM 701 C CA . SER A 1 87 ? 0.854 1.515 -19.362 1.00 87.88 87 SER A CA 1
ATOM 702 C C . SER A 1 87 ? 0.298 1.093 -18.004 1.00 87.88 87 SER A C 1
ATOM 704 O O . SER A 1 87 ? -0.845 1.415 -17.693 1.00 87.88 87 SER A O 1
ATOM 706 N N . CYS A 1 88 ? 1.111 0.443 -17.168 1.00 88.44 88 CYS A N 1
ATOM 707 C CA . CYS A 1 88 ? 0.708 0.028 -15.825 1.00 88.44 88 CYS A CA 1
ATOM 708 C C . CYS A 1 88 ? 0.278 1.227 -14.961 1.00 88.44 88 CYS A C 1
ATOM 710 O O . CYS A 1 88 ? -0.804 1.214 -14.372 1.00 88.44 88 CYS A O 1
ATOM 712 N N . LEU A 1 89 ? 1.070 2.306 -14.944 1.00 85.50 89 LEU A N 1
ATOM 713 C CA . LEU A 1 89 ? 0.739 3.530 -14.201 1.00 85.50 89 LEU A CA 1
ATOM 714 C C . LEU A 1 89 ? -0.520 4.217 -14.749 1.00 85.50 89 LEU A C 1
ATOM 716 O O . LEU A 1 89 ? -1.355 4.718 -13.989 1.00 85.50 89 LEU A O 1
ATOM 720 N N . LYS A 1 90 ? -0.702 4.216 -16.073 1.00 83.19 90 LYS A N 1
ATOM 721 C CA . LYS A 1 90 ? -1.915 4.737 -16.714 1.00 83.19 90 LYS A CA 1
ATOM 722 C C . LYS A 1 90 ? -3.159 3.934 -16.319 1.00 83.19 90 LYS A C 1
ATOM 724 O O . LYS A 1 90 ? -4.199 4.528 -16.037 1.00 83.19 90 LYS A O 1
ATOM 729 N N . ASP A 1 91 ? -3.064 2.612 -16.274 1.00 84.62 91 ASP A N 1
ATOM 730 C CA . ASP A 1 91 ? -4.190 1.765 -15.887 1.00 84.62 91 ASP A CA 1
ATOM 731 C C . ASP A 1 91 ? -4.551 1.989 -14.415 1.00 84.62 91 ASP A C 1
ATOM 733 O O . ASP A 1 91 ? -5.721 2.216 -14.102 1.00 84.62 91 ASP A O 1
ATOM 737 N N . LEU A 1 92 ? -3.559 2.059 -13.523 1.00 80.44 92 LEU A N 1
ATOM 738 C CA . LEU A 1 92 ? -3.774 2.378 -12.108 1.00 80.44 92 LEU A CA 1
ATOM 739 C C . LEU A 1 92 ? -4.452 3.744 -11.924 1.0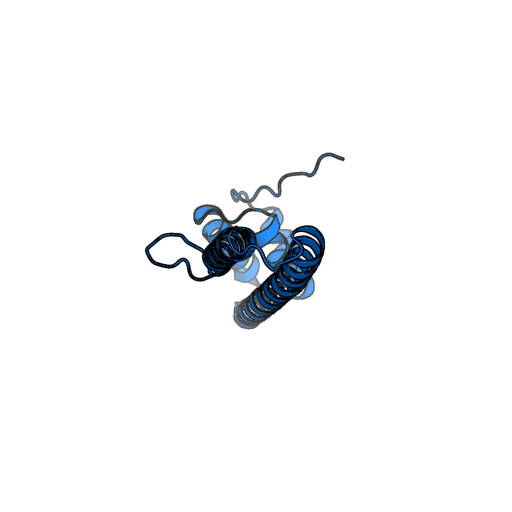0 80.44 92 LEU A C 1
ATOM 741 O O . LEU A 1 92 ? -5.481 3.848 -11.256 1.00 80.44 92 LEU A O 1
ATOM 745 N N . THR A 1 93 ? -3.945 4.790 -12.571 1.00 77.38 93 THR A N 1
ATOM 746 C CA . THR A 1 93 ? -4.563 6.126 -12.491 1.00 77.38 93 THR A CA 1
ATOM 747 C C . THR A 1 93 ? -5.984 6.151 -13.054 1.00 77.38 93 THR A C 1
ATOM 749 O O . THR A 1 93 ? -6.859 6.790 -12.470 1.00 77.38 93 THR A O 1
ATOM 752 N N . SER A 1 94 ? -6.263 5.404 -14.130 1.00 75.19 94 SER A N 1
ATOM 753 C CA . SER A 1 94 ? -7.619 5.287 -14.690 1.00 75.19 94 SER A CA 1
ATOM 754 C C . SER A 1 94 ? -8.617 4.636 -13.726 1.00 75.19 94 SER A C 1
ATOM 756 O O . SER A 1 94 ? -9.808 4.943 -13.771 1.00 75.19 94 SER A O 1
ATOM 758 N N . GLN A 1 95 ? -8.125 3.792 -12.816 1.00 78.00 95 GLN A N 1
ATOM 759 C CA . GLN A 1 95 ? -8.910 3.160 -11.755 1.00 78.00 95 GLN A CA 1
ATOM 760 C C . GLN A 1 95 ? -9.000 4.023 -10.481 1.00 78.00 95 GLN A C 1
ATOM 762 O O . GLN A 1 95 ? -9.585 3.598 -9.483 1.00 78.00 95 GLN A O 1
ATOM 767 N N . GLY A 1 96 ? -8.451 5.243 -10.506 1.00 73.12 96 GLY A N 1
ATOM 768 C CA . GLY A 1 96 ? -8.512 6.200 -9.401 1.00 73.12 96 GLY A CA 1
ATOM 769 C C . GLY A 1 96 ? -7.393 6.058 -8.367 1.00 73.12 96 GLY A C 1
ATOM 770 O O . GLY A 1 96 ? -7.534 6.571 -7.256 1.00 73.12 96 GLY A O 1
ATOM 771 N N . PHE A 1 97 ? -6.295 5.369 -8.693 1.00 72.19 97 PHE A N 1
ATOM 772 C CA . PHE A 1 97 ? -5.113 5.351 -7.833 1.00 72.19 97 PHE A CA 1
ATOM 773 C C . PHE A 1 97 ? -4.357 6.683 -7.940 1.00 72.19 97 PHE A C 1
ATOM 775 O O . PHE A 1 97 ? -3.923 7.081 -9.019 1.00 72.19 97 PHE A O 1
ATOM 782 N N . ASP A 1 98 ? -4.215 7.357 -6.799 1.00 72.31 98 ASP A N 1
ATOM 783 C CA . ASP A 1 98 ? -3.405 8.570 -6.630 1.00 72.31 98 ASP A CA 1
ATOM 784 C C . ASP A 1 98 ? -1.906 8.261 -6.412 1.00 72.31 98 ASP A C 1
ATOM 786 O O . ASP A 1 98 ? -1.504 7.103 -6.237 1.00 72.31 98 ASP A O 1
ATOM 790 N N . ASP A 1 99 ? -1.082 9.311 -6.370 1.00 70.06 99 ASP A N 1
ATOM 791 C CA . ASP A 1 99 ? 0.375 9.217 -6.210 1.00 70.06 99 ASP A CA 1
ATOM 792 C C . ASP A 1 99 ? 0.822 8.543 -4.917 1.00 70.06 99 ASP A C 1
ATOM 794 O O . ASP A 1 99 ? 1.862 7.891 -4.901 1.00 70.06 99 ASP A O 1
ATOM 798 N N . ALA A 1 100 ? 0.039 8.630 -3.839 1.00 71.56 100 ALA A N 1
ATOM 799 C CA . ALA A 1 100 ? 0.382 7.944 -2.597 1.00 71.56 100 ALA A CA 1
ATOM 800 C C . ALA A 1 100 ? 0.306 6.415 -2.754 1.00 71.56 100 ALA A C 1
ATOM 802 O O . ALA A 1 100 ? 0.960 5.681 -2.010 1.00 71.56 100 ALA A O 1
ATOM 803 N N . ASN A 1 101 ? -0.465 5.925 -3.733 1.00 72.31 101 ASN A N 1
ATOM 804 C CA . ASN A 1 101 ? -0.540 4.499 -4.052 1.00 72.31 101 ASN A CA 1
ATOM 805 C C . ASN A 1 101 ? 0.447 4.098 -5.161 1.00 72.31 101 ASN A C 1
ATOM 807 O O . ASN A 1 101 ? 1.016 3.012 -5.085 1.00 72.31 101 ASN A O 1
ATOM 811 N N . CYS A 1 102 ? 0.659 4.954 -6.168 1.00 77.75 102 CYS A N 1
ATOM 812 C CA . CYS A 1 102 ? 1.558 4.665 -7.293 1.00 77.75 102 CYS A CA 1
ATOM 813 C C . CYS A 1 102 ? 3.041 4.913 -6.964 1.00 77.75 102 CYS A C 1
ATOM 815 O O . CYS A 1 102 ? 3.907 4.233 -7.507 1.00 77.75 102 CYS A O 1
ATOM 817 N N . GLY A 1 103 ? 3.342 5.845 -6.057 1.00 82.69 103 GLY A N 1
ATOM 818 C CA . GLY A 1 103 ? 4.701 6.236 -5.676 1.00 82.69 103 GLY A CA 1
ATOM 819 C C . GLY A 1 103 ? 5.555 5.085 -5.136 1.00 82.69 103 GLY A C 1
ATOM 820 O O . GLY A 1 103 ? 6.657 4.889 -5.644 1.00 82.69 103 GLY A O 1
ATOM 821 N N . PRO A 1 104 ? 5.069 4.270 -4.177 1.00 83.44 104 PRO A N 1
ATOM 822 C CA . PRO A 1 104 ? 5.808 3.100 -3.700 1.00 83.44 104 PRO A CA 1
ATOM 823 C C . PRO A 1 104 ? 6.114 2.083 -4.808 1.00 83.44 104 PRO A C 1
ATOM 825 O O . PRO A 1 104 ? 7.227 1.570 -4.873 1.00 83.44 104 PRO A O 1
ATOM 828 N N . LEU A 1 105 ? 5.159 1.828 -5.710 1.00 85.50 105 LEU A N 1
ATOM 829 C CA . LEU A 1 105 ? 5.363 0.934 -6.854 1.00 85.50 105 LEU A CA 1
ATOM 830 C C . LEU A 1 105 ? 6.409 1.497 -7.821 1.00 85.50 105 LEU A C 1
ATOM 832 O O . LEU A 1 105 ? 7.307 0.771 -8.243 1.00 85.50 105 LEU A O 1
ATOM 836 N N . LEU A 1 106 ? 6.340 2.795 -8.128 1.00 88.19 106 LEU A N 1
ATOM 837 C CA . LEU A 1 106 ? 7.337 3.439 -8.973 1.00 88.19 106 LEU A CA 1
ATOM 838 C C . LEU A 1 106 ? 8.728 3.424 -8.340 1.00 88.19 106 LEU A C 1
ATOM 840 O O . LEU A 1 106 ? 9.699 3.173 -9.044 1.00 88.19 106 LEU A O 1
ATOM 844 N N . HIS A 1 107 ? 8.833 3.658 -7.031 1.00 89.38 107 HIS A N 1
ATOM 845 C CA . HIS A 1 107 ? 10.110 3.577 -6.324 1.00 89.38 107 HIS A CA 1
ATOM 846 C C . HIS A 1 107 ? 10.722 2.183 -6.471 1.00 89.38 107 HIS A C 1
ATOM 848 O O . HIS A 1 107 ? 11.885 2.056 -6.833 1.00 89.38 107 HIS A O 1
ATOM 854 N N . ARG A 1 108 ? 9.922 1.126 -6.286 1.00 90.19 108 ARG A N 1
ATOM 855 C CA . ARG A 1 108 ? 10.392 -0.258 -6.447 1.00 90.19 108 ARG A CA 1
ATOM 856 C C . ARG A 1 108 ? 10.782 -0.584 -7.891 1.00 90.19 108 ARG A C 1
ATOM 858 O O . ARG A 1 108 ? 11.764 -1.293 -8.114 1.00 90.19 108 ARG A O 1
ATOM 865 N N . PHE A 1 109 ? 10.070 -0.028 -8.874 1.00 91.25 109 PHE A N 1
ATOM 866 C CA . PHE A 1 109 ? 10.514 -0.078 -10.266 1.00 91.25 109 PHE A CA 1
ATOM 867 C C . PHE A 1 109 ? 11.820 0.686 -10.484 1.00 91.25 109 PHE A C 1
ATOM 869 O O . PHE A 1 109 ? 12.653 0.206 -11.239 1.00 91.25 109 PHE A O 1
ATOM 876 N N . ALA A 1 110 ? 12.031 1.834 -9.840 1.00 91.69 110 ALA A N 1
ATOM 877 C CA . ALA A 1 110 ? 13.259 2.614 -9.979 1.00 91.69 110 ALA A CA 1
ATOM 878 C C . ALA A 1 110 ? 14.465 1.897 -9.352 1.00 91.69 110 ALA A C 1
ATOM 880 O O . ALA A 1 110 ? 15.552 1.943 -9.922 1.00 91.69 110 ALA A O 1
ATOM 881 N N . ASP A 1 111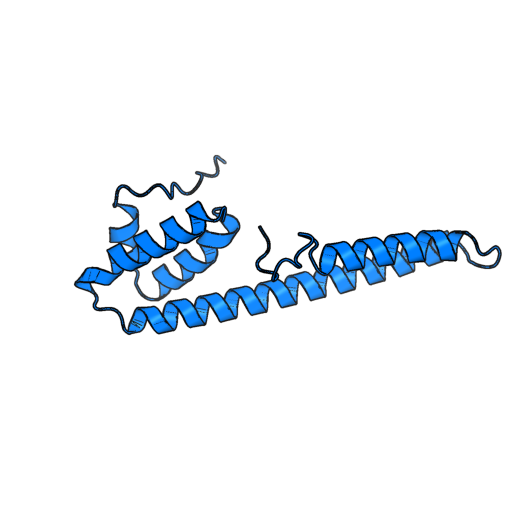 ? 14.254 1.178 -8.245 1.00 92.50 111 ASP A N 1
ATOM 882 C CA . ASP A 1 111 ? 15.279 0.347 -7.603 1.00 92.50 111 ASP A CA 1
ATOM 883 C C . ASP A 1 111 ? 15.743 -0.802 -8.519 1.00 92.50 111 ASP A C 1
ATOM 885 O O . ASP A 1 111 ? 16.919 -1.160 -8.523 1.00 92.50 111 ASP A O 1
ATOM 889 N N . SER A 1 112 ? 14.826 -1.374 -9.310 1.00 90.81 112 SER A N 1
ATOM 890 C CA . SER A 1 112 ? 15.105 -2.543 -10.164 1.00 90.81 112 SER A CA 1
ATOM 891 C C . SER A 1 112 ? 15.455 -2.178 -11.612 1.00 90.81 112 SER A C 1
ATOM 893 O O . SER A 1 112 ? 16.268 -2.844 -12.249 1.00 90.81 112 SER A O 1
ATOM 895 N N . PHE A 1 113 ? 14.845 -1.117 -12.145 1.00 92.12 113 PHE A N 1
ATOM 896 C CA . PHE A 1 113 ? 14.883 -0.714 -13.554 1.00 92.12 113 PHE A CA 1
ATOM 897 C C . PHE A 1 113 ? 15.044 0.814 -13.706 1.00 92.12 113 PHE A C 1
ATOM 899 O O . PHE A 1 113 ? 14.208 1.474 -14.336 1.00 92.12 113 PHE A O 1
ATOM 906 N N . PRO A 1 114 ? 16.121 1.413 -13.166 1.00 92.62 114 PRO A N 1
ATOM 907 C CA . PRO A 1 114 ? 16.266 2.869 -13.085 1.00 92.62 114 PRO A CA 1
ATOM 908 C C . PRO A 1 114 ? 16.194 3.561 -14.455 1.00 92.62 114 PRO A C 1
ATOM 910 O O . PRO A 1 114 ? 15.528 4.585 -14.602 1.00 92.62 114 PRO A O 1
ATOM 913 N N . ASN A 1 115 ? 16.806 2.968 -15.485 1.00 92.62 115 ASN A N 1
ATOM 914 C CA . ASN A 1 115 ? 16.796 3.520 -16.844 1.00 92.62 115 ASN A CA 1
ATOM 915 C C . ASN A 1 115 ? 15.396 3.492 -17.468 1.00 92.62 115 ASN A C 1
ATOM 917 O O . ASN A 1 115 ? 14.980 4.461 -18.099 1.00 92.62 115 ASN A O 1
ATOM 921 N N . ALA A 1 116 ? 14.652 2.400 -17.262 1.00 90.62 116 ALA A N 1
ATOM 922 C CA . ALA A 1 116 ? 13.315 2.262 -17.822 1.00 90.62 116 ALA A CA 1
ATOM 923 C C . ALA A 1 116 ? 12.317 3.209 -17.152 1.00 90.62 116 ALA A C 1
ATOM 925 O O . ALA A 1 116 ? 11.441 3.753 -17.822 1.00 90.62 116 ALA A O 1
ATOM 926 N N . VAL A 1 117 ? 12.478 3.452 -15.848 1.00 91.06 117 VAL A N 1
ATOM 927 C CA . VAL A 1 117 ? 11.703 4.467 -15.128 1.00 91.06 117 VAL A CA 1
ATOM 928 C C . VAL A 1 117 ? 12.047 5.873 -15.614 1.00 91.06 117 VAL A C 1
ATOM 930 O O . VAL A 1 117 ? 11.133 6.647 -15.885 1.00 91.06 117 VAL A O 1
ATOM 933 N N . ALA A 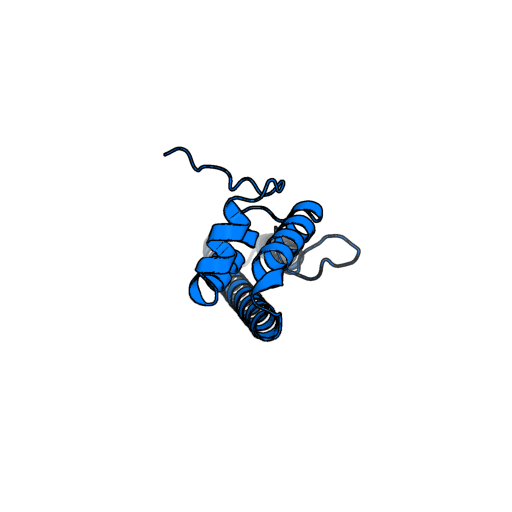1 118 ? 13.330 6.205 -15.783 1.00 90.69 118 ALA A N 1
ATOM 934 C CA . ALA A 1 118 ? 13.732 7.512 -16.301 1.00 90.69 118 ALA A CA 1
ATOM 935 C C . ALA A 1 118 ? 13.130 7.783 -17.690 1.00 90.69 118 ALA A C 1
ATOM 937 O O . ALA A 1 118 ? 12.556 8.848 -17.912 1.00 90.69 118 ALA A O 1
ATOM 938 N N . GLU A 1 119 ? 13.186 6.805 -18.599 1.00 89.06 119 GLU A N 1
ATOM 939 C CA . GLU A 1 119 ? 12.571 6.916 -19.924 1.00 89.06 119 GLU A CA 1
ATOM 940 C C . GLU A 1 119 ? 11.041 7.011 -19.831 1.00 89.06 119 GLU A C 1
ATOM 942 O O . GLU A 1 119 ? 10.451 7.902 -20.445 1.00 89.06 119 GLU A O 1
ATOM 947 N N . CYS A 1 120 ? 10.401 6.175 -19.002 1.00 87.75 120 CYS A N 1
ATOM 948 C CA . CYS A 1 120 ? 8.962 6.231 -18.733 1.00 87.75 120 CYS A CA 1
ATOM 949 C C . CYS A 1 120 ? 8.529 7.644 -18.330 1.00 87.75 120 CYS A C 1
ATOM 951 O O . CYS A 1 120 ? 7.612 8.182 -18.941 1.00 87.75 120 CYS A O 1
ATOM 953 N N . LEU A 1 121 ? 9.214 8.279 -17.372 1.00 85.06 121 LEU A N 1
ATOM 954 C CA . LEU A 1 121 ? 8.883 9.617 -16.860 1.00 85.06 121 LEU A CA 1
ATOM 955 C C . LEU A 1 121 ? 8.932 10.724 -17.925 1.00 85.06 121 LEU A C 1
ATOM 957 O O . LEU A 1 121 ? 8.255 11.739 -17.777 1.00 85.06 121 LEU A O 1
ATOM 961 N N . THR A 1 122 ? 9.694 10.535 -19.005 1.00 85.31 122 THR A N 1
ATOM 962 C CA . THR A 1 122 ? 9.740 11.488 -20.129 1.00 85.31 122 THR A CA 1
ATOM 963 C C . THR A 1 122 ? 8.600 11.311 -21.131 1.00 85.31 122 THR A C 1
ATOM 965 O O . THR A 1 122 ? 8.373 12.186 -21.970 1.00 85.31 122 THR A O 1
ATOM 968 N N . MET A 1 123 ? 7.862 10.199 -21.063 1.00 82.12 123 MET A N 1
ATOM 969 C CA . MET A 1 123 ? 6.770 9.932 -21.991 1.00 82.12 123 MET A CA 1
ATOM 970 C C . MET A 1 123 ? 5.568 10.841 -21.692 1.00 82.12 123 MET A C 1
ATOM 972 O O . MET A 1 123 ? 5.258 11.109 -20.532 1.00 82.12 123 MET A O 1
ATOM 976 N N . PRO A 1 124 ? 4.804 11.271 -22.706 1.00 65.75 124 PRO A N 1
ATOM 977 C CA . PRO A 1 124 ? 3.549 11.981 -22.497 1.00 65.75 124 PRO A CA 1
ATOM 978 C C . PRO A 1 124 ? 2.462 10.998 -22.025 1.00 65.75 124 PRO A C 1
ATOM 980 O O . PRO A 1 124 ? 1.671 10.481 -22.813 1.00 65.75 124 PRO A O 1
ATOM 983 N N . HIS A 1 125 ? 2.422 10.717 -20.725 1.00 63.41 125 HIS A N 1
ATOM 984 C CA . HIS A 1 125 ? 1.374 9.931 -20.073 1.00 63.41 125 HIS A CA 1
ATOM 985 C C . HIS A 1 125 ? 0.729 10.757 -18.952 1.00 63.41 125 HIS A C 1
ATOM 987 O O . HIS A 1 125 ? 1.340 11.651 -18.380 1.00 63.41 125 HIS A O 1
ATOM 993 N N . LYS A 1 126 ? -0.556 10.504 -18.674 1.00 51.78 126 LYS A N 1
ATOM 994 C CA . LYS A 1 126 ? -1.383 11.308 -17.749 1.00 51.78 126 LYS A CA 1
ATOM 995 C C . LYS A 1 126 ? -0.967 11.212 -16.274 1.00 51.78 126 LYS A C 1
ATOM 997 O O . LYS A 1 126 ? -1.594 11.864 -15.444 1.00 51.78 126 LYS A O 1
ATOM 1002 N N . TRP A 1 127 ? 0.037 10.405 -15.937 1.00 56.09 127 TRP A N 1
ATOM 1003 C CA . TRP A 1 127 ? 0.555 10.340 -14.578 1.00 56.09 127 TRP A CA 1
ATOM 1004 C C . TRP A 1 127 ? 1.496 11.528 -14.349 1.00 56.09 127 TRP A C 1
ATOM 1006 O O . TRP A 1 127 ? 2.705 11.446 -14.530 1.00 56.09 127 TRP A O 1
ATOM 1016 N N . GLN A 1 128 ? 0.906 12.677 -14.026 1.00 55.03 128 GLN A N 1
ATOM 1017 C CA . GLN A 1 128 ? 1.640 13.804 -13.471 1.00 55.03 128 GLN A CA 1
ATOM 1018 C C . GLN A 1 128 ? 1.674 13.589 -11.966 1.00 55.03 128 GLN A C 1
ATOM 1020 O O . GLN A 1 128 ? 0.661 13.811 -11.306 1.00 55.03 128 GLN A O 1
ATOM 1025 N N . ALA A 1 129 ? 2.815 13.133 -11.442 1.00 51.16 129 ALA A N 1
ATOM 1026 C CA . ALA A 1 129 ? 3.054 13.178 -10.009 1.00 51.16 129 ALA A CA 1
ATOM 1027 C C . ALA A 1 129 ? 2.735 14.603 -9.536 1.00 51.16 129 ALA A C 1
ATOM 1029 O O . ALA A 1 129 ? 3.306 15.577 -10.037 1.00 51.16 129 ALA A O 1
ATOM 1030 N N . THR A 1 130 ? 1.769 14.731 -8.636 1.00 47.41 130 THR A N 1
ATOM 1031 C CA . THR A 1 130 ? 1.366 16.006 -8.064 1.00 47.41 130 THR A CA 1
ATOM 1032 C C . THR A 1 130 ? 2.606 16.574 -7.388 1.00 47.41 130 THR A C 1
ATOM 1034 O O . THR A 1 130 ? 3.087 16.010 -6.404 1.00 47.41 130 THR A O 1
ATOM 1037 N N . GLN A 1 131 ? 3.173 17.654 -7.935 1.00 40.78 131 GLN A N 1
ATOM 1038 C CA . GLN A 1 131 ? 4.270 18.344 -7.270 1.00 40.78 131 GLN A CA 1
ATOM 1039 C C . GLN A 1 131 ? 3.754 18.811 -5.910 1.00 40.78 131 GLN A C 1
ATOM 1041 O O . GLN A 1 131 ? 2.873 19.669 -5.828 1.00 40.78 131 GLN A O 1
ATOM 1046 N N . GLN A 1 132 ? 4.267 18.208 -4.838 1.00 35.91 132 GLN A N 1
ATOM 1047 C CA . GLN A 1 132 ? 4.097 18.744 -3.498 1.00 35.91 132 GLN A CA 1
ATOM 1048 C C . GLN A 1 132 ? 4.877 20.058 -3.455 1.00 35.91 132 GLN A C 1
ATOM 1050 O O . GLN A 1 132 ? 6.094 20.064 -3.296 1.00 35.91 132 GLN A O 1
ATOM 1055 N N . ASN A 1 133 ? 4.173 21.170 -3.668 1.00 32.53 133 ASN A N 1
ATOM 1056 C CA . ASN A 1 133 ? 4.695 22.489 -3.348 1.00 32.53 133 ASN A CA 1
ATOM 1057 C C . ASN A 1 133 ? 4.945 22.527 -1.834 1.00 32.53 133 ASN A C 1
ATOM 1059 O O . ASN A 1 133 ? 4.007 22.352 -1.053 1.00 32.53 133 ASN A O 1
ATOM 1063 N N . HIS A 1 134 ? 6.217 22.681 -1.466 1.00 34.22 134 HIS A N 1
ATOM 1064 C CA . HIS A 1 134 ? 6.667 22.996 -0.112 1.00 34.22 134 HIS A CA 1
ATOM 1065 C C . HIS A 1 134 ? 6.199 24.384 0.327 1.00 34.22 134 HIS A C 1
ATOM 1067 O O . HIS A 1 134 ? 6.161 25.294 -0.534 1.00 34.22 134 HIS A O 1
#

Radius of gyration: 21.12 Å; chains: 1; bounding box: 43×34×62 Å

Foldseek 3Di:
DAPDPQDPVSAHVLNVVVVVLVVVLVVQVVDPVDDNVVVVVVSVVVNVVVVVVVVVVRVVVLVVVLVVVLVVLVPPDLVCSLVVLLVVVLVCVVVPDACVSVVVSLVSCCVVPVPSSVVNVPDPGPPDRPPPDD

Organism: NCBI:txid948102

Sequence (134 aa):
MRMEPRSRYRVTHQDLWRSSLAHAKDYLSSVDEIDTRELDLKLSWYATVVQKLLDAAYTAVRDAYTDAVVATFCTVPDRVLPYTIASCLKDLTSQGFDDANCGPLLHRFADSFPNAVAECLTMPHKWQATQQNH

pLDDT: mean 77.12, std 15.03, range [32.53, 93.12]